Protein AF-A0AAV6LK07-F1 (afdb_monomer_lite)

InterPro domains:
  IPR013219 Small ribosomal subunit protein mS33 [PF08293] (15-91)
  IPR013219 Small ribosomal subunit protein mS33 [PTHR13362] (5-98)

Organism: NCBI:txid479676

pLDDT: mean 84.12, std 15.01, range [47.69, 97.0]

Foldseek 3Di:
DDPVVVVVVVVVVVVVVVVVVVCVVVVNDDDPPPDDDCVVVVPDDDCVVVVVCPDPDDPLVVDPVSVVVVVVVVVVVQVVCVVVVNHDDDVCPDPVNVVLVVVCVVVVDDPVVVPPDDD

Radius of gyration: 37.78 Å; chains: 1; bounding box: 69×50×87 Å

Secondary structure (DSSP, 8-state):
--HHHHHHHHHHHHHHHHHHHHHHHHTPPP-SS----THHHHTSPP-HHHHHTTSPP-GGGT-HHHHHHHHHHHHHHHHHHHHTT-SPPPTT--HHHHHHHHHHHHH---TTTTT----

Sequence (119 aa):
MSIGSLKSLVAEAAIKGVAEARARIFGHVLNPTGERSPHKILRKKLIGEKVAQWYPYDINKDDPLVMAKKEQERLSKLEMLKRRGKGPPKKGQGKRSKHYDLLCLYSGYSSAEVWGDAD

Structure (mmCIF, N/CA/C/O back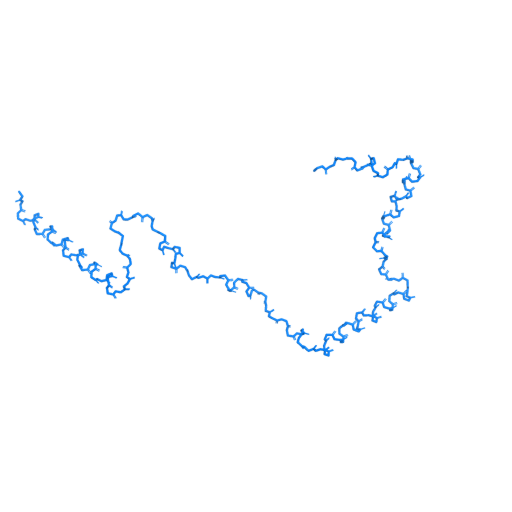bone):
data_AF-A0AAV6LK07-F1
#
_entry.id   AF-A0AAV6LK07-F1
#
loop_
_atom_site.group_PDB
_atom_site.id
_atom_site.type_symbol
_atom_site.label_atom_id
_atom_site.label_alt_id
_atom_site.label_comp_id
_atom_site.label_asym_id
_atom_site.label_entity_id
_atom_site.label_seq_id
_atom_site.pdbx_PDB_ins_code
_atom_site.Cartn_x
_atom_site.Cartn_y
_atom_site.Cartn_z
_atom_site.occupancy
_atom_site.B_iso_or_equiv
_atom_site.auth_seq_id
_atom_site.auth_comp_id
_atom_site.auth_asym_id
_atom_site.auth_atom_id
_atom_site.pdbx_PDB_model_num
ATOM 1 N N . MET A 1 1 ? 40.341 11.383 -43.551 1.00 56.75 1 MET A N 1
ATOM 2 C CA . MET A 1 1 ? 39.554 10.355 -42.831 1.00 56.75 1 MET A CA 1
ATOM 3 C C . MET A 1 1 ? 40.252 9.015 -43.009 1.00 56.75 1 MET A C 1
ATOM 5 O O . MET A 1 1 ? 40.401 8.591 -44.146 1.00 56.75 1 MET A O 1
ATOM 9 N N . SER A 1 2 ? 40.772 8.396 -41.944 1.00 77.06 2 SER A N 1
ATOM 10 C CA . SER A 1 2 ? 41.455 7.097 -42.060 1.00 77.06 2 SER A CA 1
ATOM 11 C C . SER A 1 2 ? 40.434 5.956 -42.146 1.00 77.06 2 SER A C 1
ATOM 13 O O . SER A 1 2 ? 39.348 6.042 -41.573 1.00 77.06 2 SER A O 1
ATOM 15 N N . ILE A 1 3 ? 40.780 4.862 -42.830 1.00 78.94 3 ILE A N 1
ATOM 16 C CA . ILE A 1 3 ? 39.898 3.692 -42.996 1.00 78.94 3 ILE A CA 1
ATOM 17 C C . ILE A 1 3 ? 39.440 3.101 -41.644 1.00 78.94 3 ILE A C 1
ATOM 19 O O . ILE A 1 3 ? 38.358 2.528 -41.544 1.00 78.94 3 ILE A O 1
ATOM 23 N N . GLY A 1 4 ? 40.249 3.262 -40.589 1.00 83.31 4 GLY A N 1
ATOM 24 C CA . GLY A 1 4 ? 39.923 2.825 -39.230 1.00 83.31 4 GLY A CA 1
ATOM 25 C C . GLY A 1 4 ? 38.794 3.639 -38.591 1.00 83.31 4 GLY A C 1
ATOM 26 O O . GLY A 1 4 ? 37.928 3.062 -37.943 1.00 83.31 4 GLY A O 1
ATOM 27 N N . SER A 1 5 ? 38.749 4.951 -38.848 1.00 85.31 5 SER A N 1
ATOM 28 C CA . SER A 1 5 ? 37.689 5.844 -38.353 1.00 85.31 5 SER A CA 1
ATOM 29 C C . SER A 1 5 ? 36.330 5.565 -39.006 1.00 85.31 5 SER A C 1
ATOM 31 O O . SER A 1 5 ? 35.293 5.708 -38.365 1.00 85.31 5 SER A O 1
ATOM 33 N N . LEU A 1 6 ? 36.310 5.108 -40.262 1.00 86.12 6 LEU A N 1
ATOM 34 C CA . LEU A 1 6 ? 35.067 4.689 -40.919 1.00 86.12 6 LEU A CA 1
ATOM 35 C C . LEU A 1 6 ? 34.524 3.381 -40.334 1.00 86.12 6 LEU A C 1
ATOM 37 O O . LEU A 1 6 ? 33.323 3.258 -40.107 1.00 86.12 6 LEU A O 1
ATOM 41 N N . LYS A 1 7 ? 35.404 2.415 -40.038 1.00 90.56 7 LYS A N 1
ATOM 42 C CA . LYS A 1 7 ? 35.007 1.145 -39.412 1.00 90.56 7 LYS A CA 1
ATOM 43 C C . LYS A 1 7 ? 34.396 1.355 -38.024 1.00 90.56 7 LYS A C 1
ATOM 45 O O . LYS A 1 7 ? 33.393 0.717 -37.716 1.00 90.56 7 LYS A O 1
ATOM 50 N N . SER A 1 8 ? 34.955 2.258 -37.213 1.00 90.19 8 SER A N 1
ATOM 51 C CA . SER A 1 8 ? 34.411 2.559 -35.882 1.00 90.19 8 SER A CA 1
ATOM 52 C C . SER A 1 8 ? 33.033 3.222 -35.955 1.00 90.19 8 SER A C 1
ATOM 54 O O . SER A 1 8 ? 32.128 2.811 -35.237 1.00 90.19 8 SER A O 1
ATOM 56 N N . LEU A 1 9 ? 32.832 4.169 -36.878 1.00 90.88 9 LEU A N 1
ATOM 57 C CA . LEU A 1 9 ? 31.535 4.826 -37.078 1.00 90.88 9 LEU A CA 1
ATOM 58 C C . LEU A 1 9 ? 30.432 3.841 -37.495 1.00 90.88 9 LEU A C 1
ATOM 60 O O . LEU A 1 9 ? 29.321 3.893 -36.968 1.00 90.88 9 LEU A O 1
ATOM 64 N N . VAL A 1 10 ? 30.737 2.917 -38.412 1.00 93.50 10 VAL A N 1
ATOM 65 C CA . VAL A 1 10 ? 29.781 1.883 -38.846 1.00 93.50 10 VAL A CA 1
ATOM 66 C C . VAL A 1 10 ? 29.463 0.915 -37.704 1.00 93.50 10 VAL A C 1
ATOM 68 O O . VAL A 1 10 ? 28.302 0.557 -37.510 1.00 93.50 10 VAL A O 1
ATOM 71 N N . ALA A 1 11 ? 30.467 0.527 -36.913 1.00 92.88 11 ALA A N 1
ATOM 72 C CA . ALA A 1 11 ? 30.262 -0.327 -35.746 1.00 92.88 11 ALA A CA 1
ATOM 73 C C . ALA A 1 11 ? 29.365 0.348 -34.691 1.00 92.88 11 ALA A C 1
ATOM 75 O O . ALA A 1 11 ? 28.428 -0.274 -34.190 1.00 92.88 11 ALA A O 1
ATOM 76 N N . GLU A 1 12 ? 29.591 1.630 -34.396 1.00 91.56 12 GLU A N 1
ATOM 77 C CA . GLU A 1 12 ? 28.746 2.402 -33.477 1.00 91.56 12 GLU A CA 1
ATOM 78 C C . GLU A 1 12 ? 27.300 2.520 -33.974 1.00 91.56 12 GLU A C 1
ATOM 80 O O . GLU A 1 12 ? 26.361 2.353 -33.191 1.00 91.56 12 GLU A O 1
ATOM 85 N N . ALA A 1 13 ? 27.103 2.777 -35.270 1.00 92.56 13 ALA A N 1
ATOM 86 C CA . ALA A 1 13 ? 25.775 2.838 -35.875 1.00 92.56 13 ALA A CA 1
ATOM 87 C C . ALA A 1 13 ? 25.044 1.486 -35.793 1.00 92.56 13 ALA A C 1
ATOM 89 O O . ALA A 1 13 ? 23.863 1.447 -35.444 1.00 92.56 13 ALA A O 1
ATOM 90 N N . ALA A 1 14 ? 25.747 0.375 -36.036 1.00 95.12 14 ALA A N 1
ATOM 91 C CA . ALA A 1 14 ? 25.183 -0.967 -35.917 1.00 95.12 14 ALA A CA 1
ATOM 92 C C . ALA A 1 14 ? 24.739 -1.281 -34.476 1.00 95.12 14 ALA A C 1
ATOM 94 O O . ALA A 1 14 ? 23.625 -1.762 -34.265 1.00 95.12 14 ALA A O 1
ATOM 95 N N . ILE A 1 15 ? 25.562 -0.951 -33.473 1.00 93.50 15 ILE A N 1
ATOM 96 C CA . ILE A 1 15 ? 25.228 -1.158 -32.052 1.00 93.50 15 ILE A CA 1
ATOM 97 C C . ILE A 1 15 ? 23.999 -0.330 -31.652 1.00 93.50 15 ILE A C 1
ATOM 99 O O . ILE A 1 15 ? 23.106 -0.846 -30.974 1.00 93.50 15 ILE A O 1
ATOM 103 N N . LYS A 1 16 ? 23.912 0.928 -32.106 1.00 91.69 16 LYS A N 1
ATOM 104 C CA . LYS A 1 16 ? 22.734 1.783 -31.885 1.00 91.69 16 LYS A CA 1
ATOM 105 C C . LYS A 1 16 ? 21.476 1.170 -32.505 1.00 91.69 16 LYS A C 1
ATOM 107 O O . LYS A 1 16 ? 20.471 1.039 -31.812 1.00 91.69 16 LYS A O 1
ATOM 112 N N . GLY A 1 17 ? 21.553 0.700 -33.752 1.00 93.38 17 GLY A N 1
ATOM 113 C CA . GLY A 1 17 ? 20.431 0.053 -34.439 1.00 93.38 17 GLY A CA 1
ATOM 114 C C . GLY A 1 17 ? 19.934 -1.215 -33.734 1.00 93.38 17 GLY A C 1
ATOM 115 O O . GLY A 1 17 ? 18.729 -1.413 -33.585 1.00 93.38 17 GLY A O 1
ATOM 116 N N . VAL A 1 18 ? 20.846 -2.047 -33.221 1.00 94.69 18 VAL A N 1
ATOM 117 C CA . VAL A 1 18 ? 20.487 -3.242 -32.436 1.00 94.69 18 VAL A CA 1
ATOM 118 C C . VAL A 1 18 ? 19.820 -2.859 -31.112 1.00 94.69 18 VAL A C 1
ATOM 120 O O . VAL A 1 18 ? 18.815 -3.462 -30.727 1.00 94.69 18 VAL A O 1
ATOM 123 N N . ALA A 1 19 ? 20.340 -1.844 -30.416 1.00 92.19 19 ALA A N 1
ATOM 124 C CA . ALA A 1 19 ? 19.750 -1.352 -29.174 1.00 92.19 19 ALA A CA 1
ATOM 125 C C . ALA A 1 19 ? 18.339 -0.778 -29.393 1.00 92.19 19 ALA A C 1
ATOM 127 O O . ALA A 1 19 ? 17.441 -1.039 -28.589 1.00 92.19 19 ALA A O 1
ATOM 128 N N . GLU A 1 20 ? 18.123 -0.062 -30.498 1.00 93.88 20 GLU A N 1
ATOM 129 C CA . GLU A 1 20 ? 16.806 0.427 -30.908 1.00 93.88 20 GLU A CA 1
ATOM 130 C C . GLU A 1 20 ? 15.843 -0.714 -31.247 1.00 93.88 20 GLU A C 1
ATOM 132 O O . GLU A 1 20 ? 14.709 -0.718 -30.768 1.00 93.88 20 GLU A O 1
ATOM 137 N N . ALA A 1 21 ? 16.282 -1.706 -32.028 1.00 95.69 21 ALA A N 1
ATOM 138 C CA . ALA A 1 21 ? 15.461 -2.864 -32.374 1.00 95.69 21 ALA A CA 1
ATOM 139 C C . ALA A 1 21 ? 15.035 -3.640 -31.119 1.00 95.69 21 ALA A C 1
ATOM 141 O O . ALA A 1 21 ? 13.855 -3.939 -30.941 1.00 95.69 21 ALA A O 1
ATOM 142 N N . ARG A 1 22 ? 1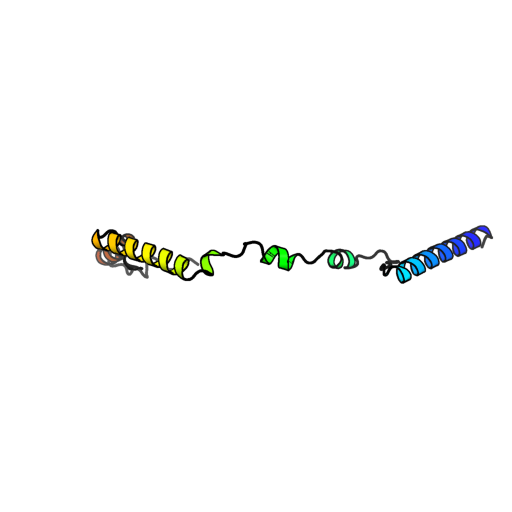5.969 -3.879 -30.190 1.00 95.62 22 ARG A N 1
ATOM 143 C CA . ARG A 1 22 ? 15.681 -4.489 -28.885 1.00 95.62 22 ARG A CA 1
ATOM 144 C C . ARG A 1 22 ? 14.653 -3.675 -28.101 1.00 95.62 22 ARG A C 1
ATOM 146 O O . ARG A 1 22 ? 13.713 -4.240 -27.549 1.00 95.62 22 ARG A O 1
ATOM 153 N N . ALA A 1 23 ? 14.838 -2.360 -28.033 1.00 94.31 23 ALA A N 1
ATOM 154 C CA . ALA A 1 23 ? 13.933 -1.470 -27.321 1.00 94.31 23 ALA A CA 1
ATOM 155 C C . ALA A 1 23 ? 12.508 -1.521 -27.895 1.00 94.31 23 ALA A C 1
ATOM 157 O O . ALA A 1 23 ? 11.552 -1.632 -27.130 1.00 94.31 23 ALA A O 1
ATOM 158 N N . ARG A 1 24 ? 12.378 -1.547 -29.228 1.00 94.31 24 ARG A N 1
ATOM 159 C CA . ARG A 1 24 ? 11.093 -1.688 -29.931 1.00 94.31 24 ARG A CA 1
ATOM 160 C C . ARG A 1 24 ? 10.426 -3.040 -29.677 1.00 94.31 24 ARG A C 1
ATOM 162 O O . ARG A 1 24 ? 9.235 -3.064 -29.397 1.00 94.31 24 ARG A O 1
ATOM 169 N N . ILE A 1 25 ? 11.179 -4.141 -29.731 1.00 97.00 25 ILE A N 1
ATOM 170 C CA . ILE A 1 25 ? 10.640 -5.501 -29.543 1.00 97.00 25 ILE A CA 1
ATOM 171 C C . ILE A 1 25 ? 10.112 -5.703 -28.117 1.00 97.00 25 ILE A C 1
ATOM 173 O O . ILE A 1 25 ? 9.029 -6.247 -27.931 1.00 97.00 25 ILE A O 1
ATOM 177 N N . PHE A 1 26 ? 10.861 -5.259 -27.104 1.00 95.81 26 PHE A N 1
ATOM 178 C CA . PHE A 1 26 ? 10.534 -5.519 -25.695 1.00 95.81 26 PHE A CA 1
ATOM 179 C C . PHE A 1 26 ? 9.851 -4.341 -24.983 1.00 95.81 26 PHE A C 1
ATOM 181 O O . PHE A 1 26 ? 9.685 -4.373 -23.763 1.00 95.81 26 PHE A O 1
ATOM 188 N N . GLY A 1 27 ? 9.488 -3.281 -25.714 1.00 92.19 27 GLY A N 1
ATOM 189 C CA . GLY A 1 27 ? 8.854 -2.092 -25.140 1.00 92.19 27 GLY A CA 1
ATOM 190 C C . GLY A 1 27 ? 9.734 -1.361 -24.119 1.00 92.19 27 GLY A C 1
ATOM 191 O O . GLY A 1 27 ? 9.234 -0.801 -23.143 1.00 92.19 27 GLY A O 1
ATOM 192 N N . HIS A 1 28 ? 11.057 -1.386 -24.293 1.00 92.50 28 HIS A N 1
ATOM 193 C CA . HIS A 1 28 ? 11.961 -0.593 -23.464 1.00 92.50 28 HIS A CA 1
ATOM 194 C C . HIS A 1 28 ? 12.083 0.827 -24.015 1.00 92.50 28 HIS A C 1
ATOM 196 O O . HIS A 1 28 ? 12.228 1.035 -25.213 1.00 92.50 28 HIS A O 1
ATOM 202 N N . VAL A 1 29 ? 12.091 1.818 -23.127 1.00 89.75 29 VAL A N 1
ATOM 203 C CA . VAL A 1 29 ? 12.352 3.210 -23.505 1.00 89.75 29 VAL A CA 1
ATOM 204 C C . VAL A 1 29 ? 13.860 3.450 -23.543 1.00 89.75 29 VAL A C 1
ATOM 206 O O . VAL A 1 29 ? 14.546 3.259 -22.535 1.00 89.75 29 VAL A O 1
ATOM 209 N N . LEU A 1 30 ? 14.367 3.873 -24.702 1.00 91.12 30 LEU A N 1
ATOM 210 C CA . LEU A 1 30 ? 15.759 4.276 -24.904 1.00 91.12 30 LEU A CA 1
ATOM 211 C C . LEU A 1 30 ? 15.921 5.777 -24.606 1.00 91.12 30 LEU A C 1
ATOM 213 O O . LEU A 1 30 ? 15.077 6.575 -25.001 1.00 91.12 30 LEU A O 1
ATOM 217 N N . ASN A 1 31 ? 17.006 6.162 -23.929 1.00 89.25 31 ASN A N 1
ATOM 218 C CA . ASN A 1 31 ? 17.353 7.561 -23.661 1.00 89.25 31 ASN A CA 1
ATOM 219 C C . ASN A 1 31 ? 18.759 7.865 -24.208 1.00 89.25 31 ASN A C 1
ATOM 221 O O . ASN A 1 31 ? 19.736 7.625 -23.497 1.00 89.25 31 ASN A O 1
ATOM 225 N N . PRO A 1 32 ? 18.878 8.352 -25.456 1.00 86.44 32 PRO A N 1
ATOM 226 C CA . PRO A 1 32 ? 20.175 8.616 -26.075 1.00 86.44 32 PRO A CA 1
ATOM 227 C C . PRO A 1 32 ? 20.896 9.830 -25.466 1.00 86.44 32 PRO A C 1
ATOM 229 O O . PRO A 1 32 ? 22.122 9.846 -25.440 1.00 86.44 32 PRO A O 1
ATOM 232 N N . THR A 1 33 ? 20.156 10.815 -24.942 1.00 88.50 33 THR A N 1
ATOM 233 C CA . THR A 1 33 ? 20.705 12.047 -24.340 1.00 88.50 33 THR A CA 1
ATOM 234 C C . THR A 1 33 ? 21.135 11.846 -22.882 1.00 88.50 33 THR A C 1
ATOM 236 O O . THR A 1 33 ? 21.933 12.610 -22.350 1.00 88.50 33 THR A O 1
ATOM 239 N N . GLY A 1 34 ? 20.619 10.812 -22.208 1.00 86.31 34 GLY A N 1
ATOM 240 C CA . GLY A 1 34 ? 20.953 10.506 -20.812 1.00 86.31 34 GLY A CA 1
ATOM 241 C C . GLY A 1 34 ? 20.296 11.432 -19.781 1.00 86.31 34 GLY A C 1
ATOM 242 O O . GLY A 1 34 ? 20.601 11.349 -18.592 1.00 86.31 34 GLY A O 1
ATOM 243 N N . GLU A 1 35 ? 19.364 12.287 -20.203 1.00 91.44 35 GLU A N 1
ATOM 244 C CA . GLU A 1 35 ? 18.670 13.226 -19.320 1.00 91.44 35 GLU A CA 1
ATOM 245 C C . GLU A 1 35 ? 17.736 12.521 -18.325 1.00 91.44 35 GLU A C 1
ATOM 247 O O . GLU A 1 35 ? 17.306 11.378 -18.515 1.00 91.44 35 GLU A O 1
ATOM 252 N N . ARG A 1 36 ? 17.389 13.203 -17.230 1.00 91.62 36 ARG A N 1
ATOM 253 C CA . ARG A 1 36 ? 16.501 12.633 -16.210 1.00 91.62 36 ARG A CA 1
ATOM 254 C C . ARG A 1 36 ? 15.080 12.480 -16.758 1.00 91.62 36 ARG A C 1
ATOM 256 O O . ARG A 1 36 ? 14.339 13.446 -16.866 1.00 91.62 36 ARG A O 1
ATOM 263 N N . SER A 1 37 ? 14.685 11.239 -17.027 1.00 89.69 37 SER A N 1
ATOM 264 C CA . SER A 1 37 ? 13.329 10.874 -17.449 1.00 89.69 37 SER A CA 1
ATOM 265 C C . SER A 1 37 ? 12.451 10.442 -16.258 1.00 89.69 37 SER A C 1
ATOM 267 O O . SER A 1 37 ? 12.948 9.786 -15.332 1.00 89.69 37 SER A O 1
ATOM 269 N N . PRO A 1 38 ? 11.126 10.702 -16.281 1.00 91.69 38 PRO A N 1
ATOM 270 C CA . PRO A 1 38 ? 10.184 10.258 -15.244 1.00 91.69 38 PRO A CA 1
ATOM 271 C C . PRO A 1 38 ? 9.993 8.732 -15.188 1.00 91.69 38 PRO A C 1
ATOM 273 O O . PRO A 1 38 ? 9.295 8.218 -14.312 1.00 91.69 38 PRO A O 1
ATOM 276 N N . HIS A 1 39 ? 10.643 7.971 -16.071 1.00 92.19 39 HIS A N 1
ATOM 277 C CA . HIS A 1 39 ? 10.517 6.519 -16.166 1.00 92.19 39 HIS A CA 1
ATOM 278 C C . HIS A 1 39 ? 10.822 5.778 -14.845 1.00 92.19 39 HIS A C 1
ATOM 280 O O . HIS A 1 39 ? 10.256 4.712 -14.585 1.00 92.19 39 HIS A O 1
ATOM 286 N N . LYS A 1 40 ? 11.684 6.332 -13.976 1.00 91.19 40 LYS A N 1
ATOM 287 C CA . LYS A 1 40 ? 11.951 5.765 -12.638 1.00 91.19 40 LYS A CA 1
ATOM 288 C C . LYS A 1 40 ? 10.741 5.868 -11.708 1.00 91.19 40 LYS A C 1
ATOM 290 O O . LYS A 1 40 ? 10.558 4.993 -10.870 1.00 91.19 40 LYS A O 1
ATOM 295 N N . ILE A 1 41 ? 9.943 6.926 -11.836 1.00 93.44 41 ILE A N 1
ATOM 296 C CA . ILE A 1 41 ? 8.747 7.150 -11.018 1.00 93.44 41 ILE A CA 1
ATOM 297 C C . ILE A 1 41 ? 7.634 6.218 -11.502 1.00 93.44 41 ILE A C 1
ATOM 299 O O . ILE A 1 41 ? 7.073 5.486 -10.697 1.00 93.44 41 ILE A O 1
ATOM 303 N N . LEU A 1 42 ? 7.408 6.159 -12.817 1.00 92.62 42 LEU A N 1
ATOM 304 C CA . LEU A 1 42 ? 6.346 5.350 -13.428 1.00 92.62 42 LEU A CA 1
ATOM 305 C C . LEU A 1 42 ? 6.563 3.831 -13.298 1.00 92.62 42 LEU A C 1
ATOM 307 O O . LEU A 1 42 ? 5.602 3.073 -13.283 1.00 92.62 42 LEU A O 1
ATOM 311 N N . ARG A 1 43 ? 7.815 3.362 -13.173 1.00 92.50 43 ARG A N 1
ATOM 312 C CA . ARG A 1 43 ? 8.121 1.938 -12.915 1.00 92.50 43 ARG A CA 1
ATOM 313 C C . ARG A 1 43 ? 7.772 1.483 -11.499 1.00 92.50 43 ARG A C 1
ATOM 315 O O . ARG A 1 43 ? 7.734 0.279 -11.246 1.00 92.50 43 ARG A O 1
ATOM 322 N N . LYS A 1 44 ? 7.583 2.409 -10.555 1.00 94.88 44 LYS A N 1
ATOM 323 C CA . LYS A 1 44 ? 7.188 2.041 -9.195 1.00 94.88 44 LYS A CA 1
ATOM 324 C C . LYS A 1 44 ? 5.733 1.592 -9.235 1.00 94.88 44 LYS A C 1
ATOM 326 O O . LYS A 1 44 ? 4.875 2.313 -9.730 1.00 94.88 44 LYS A O 1
ATOM 331 N N . LYS A 1 45 ? 5.455 0.406 -8.696 1.00 94.94 45 LYS A N 1
ATOM 332 C CA . LYS A 1 45 ? 4.077 -0.064 -8.522 1.00 94.94 45 LYS A CA 1
ATOM 333 C C . LYS A 1 45 ? 3.332 0.911 -7.609 1.00 94.94 45 LYS A C 1
ATOM 335 O O . LYS A 1 45 ? 3.888 1.342 -6.597 1.00 94.94 45 LYS A O 1
ATOM 340 N N . LEU A 1 46 ? 2.096 1.247 -7.968 1.00 94.38 46 LEU A N 1
ATOM 341 C CA . LEU A 1 46 ? 1.233 2.073 -7.129 1.00 94.38 46 LEU A CA 1
ATOM 342 C C . LEU A 1 46 ? 1.017 1.364 -5.785 1.00 94.38 46 LEU A C 1
ATOM 344 O O . LEU A 1 46 ? 0.685 0.181 -5.745 1.00 94.38 46 LEU A O 1
ATOM 348 N N . ILE A 1 47 ? 1.242 2.084 -4.687 1.00 94.94 47 ILE A N 1
ATOM 349 C CA . ILE A 1 47 ? 1.115 1.555 -3.319 1.00 94.94 47 ILE A CA 1
ATOM 350 C C . ILE A 1 47 ? -0.177 2.003 -2.623 1.00 94.94 47 ILE A C 1
ATOM 352 O O . ILE A 1 47 ? -0.433 1.574 -1.505 1.00 94.94 47 ILE A O 1
ATOM 356 N N . GLY A 1 48 ? -0.985 2.849 -3.273 1.00 95.44 48 GLY A N 1
ATOM 357 C CA . GLY A 1 48 ? -2.134 3.523 -2.660 1.00 95.44 48 GLY A CA 1
ATOM 358 C C . GLY A 1 48 ? -3.139 2.566 -2.024 1.00 95.44 48 GLY A C 1
ATOM 359 O O . GLY A 1 48 ? -3.465 2.728 -0.856 1.00 95.44 48 GLY A O 1
ATOM 360 N N . GLU A 1 49 ? -3.557 1.523 -2.743 1.00 92.31 49 GLU A N 1
ATOM 361 C CA . GLU A 1 49 ? -4.514 0.531 -2.229 1.00 92.31 49 GLU A CA 1
ATOM 362 C C . GLU A 1 49 ? -3.974 -0.218 -1.008 1.00 92.31 49 GLU A C 1
ATOM 364 O O . GLU A 1 49 ? -4.673 -0.366 -0.010 1.00 92.31 49 GLU A O 1
ATOM 369 N N . LYS A 1 50 ? -2.699 -0.622 -1.050 1.00 92.94 50 LYS A N 1
ATOM 370 C CA . LYS A 1 50 ? -2.052 -1.312 0.073 1.00 92.94 50 LYS A CA 1
ATOM 371 C C . LYS A 1 50 ? -1.947 -0.430 1.311 1.00 92.94 50 LYS A C 1
ATOM 373 O O . LYS A 1 50 ? -2.073 -0.925 2.422 1.00 92.94 50 LYS A O 1
ATOM 378 N N . VAL A 1 51 ? -1.696 0.862 1.118 1.00 95.12 51 VAL A N 1
ATOM 379 C CA . VAL A 1 51 ? -1.633 1.836 2.213 1.00 95.12 51 VAL A CA 1
ATOM 380 C C . VAL A 1 51 ? -3.036 2.132 2.752 1.00 95.12 51 VAL A C 1
ATOM 382 O O . VAL A 1 51 ? -3.213 2.223 3.961 1.00 95.12 51 VAL A O 1
ATOM 385 N N . ALA A 1 52 ? -4.043 2.238 1.884 1.00 94.81 52 ALA A N 1
ATOM 386 C CA . ALA A 1 52 ? -5.430 2.464 2.288 1.00 94.81 52 ALA A CA 1
ATOM 387 C C . ALA A 1 52 ? -6.008 1.282 3.087 1.00 94.81 52 ALA A C 1
ATOM 389 O O . ALA A 1 52 ? -6.738 1.487 4.053 1.00 94.81 52 ALA A O 1
ATOM 390 N N . GLN A 1 53 ? -5.635 0.050 2.733 1.00 93.94 53 GLN A N 1
ATOM 391 C CA . GLN A 1 53 ? -6.042 -1.187 3.411 1.00 93.94 53 GLN A CA 1
ATOM 392 C C . GLN A 1 53 ? -5.207 -1.501 4.668 1.00 93.94 53 GLN A C 1
ATOM 394 O O . GLN A 1 53 ? -5.095 -2.658 5.067 1.00 93.94 53 GLN A O 1
ATOM 399 N N . TRP A 1 54 ? -4.606 -0.487 5.302 1.00 95.38 54 TRP A N 1
ATOM 400 C CA . TRP A 1 54 ? -3.763 -0.670 6.487 1.00 95.38 54 TRP A CA 1
ATOM 401 C C . TRP A 1 54 ? -4.496 -1.352 7.650 1.00 95.38 54 TRP A C 1
ATOM 403 O O . TRP A 1 54 ? -3.930 -2.214 8.321 1.00 95.38 54 TRP A O 1
ATOM 413 N N . TYR A 1 55 ? -5.755 -0.975 7.889 1.00 94.44 55 TYR A N 1
ATOM 414 C CA . TYR A 1 55 ? -6.579 -1.606 8.913 1.00 94.44 55 TYR A CA 1
ATOM 415 C C . TYR A 1 55 ? -7.465 -2.691 8.291 1.00 94.44 55 TYR A C 1
ATOM 417 O O . TYR A 1 55 ? -8.167 -2.408 7.316 1.00 94.44 55 TYR A O 1
ATOM 425 N N . PRO A 1 56 ? -7.465 -3.916 8.847 1.00 93.06 56 PRO A N 1
ATOM 426 C CA . PRO A 1 56 ? -8.327 -4.984 8.372 1.00 93.06 56 PRO A CA 1
ATOM 427 C C . PRO A 1 56 ? -9.797 -4.675 8.664 1.00 93.06 56 PRO A C 1
ATOM 429 O O . PRO A 1 56 ? -10.137 -3.873 9.538 1.00 93.06 56 PRO A O 1
ATOM 432 N N . TYR A 1 57 ? -10.673 -5.353 7.930 1.00 92.50 57 TYR A N 1
ATOM 433 C CA . TYR A 1 57 ? -12.110 -5.257 8.127 1.00 92.50 57 TYR A CA 1
ATOM 434 C C . TYR A 1 57 ? -12.534 -5.822 9.494 1.00 92.50 57 TYR A C 1
ATOM 436 O O . TYR A 1 57 ? -12.085 -6.894 9.900 1.00 92.50 57 TYR A O 1
ATOM 444 N N . A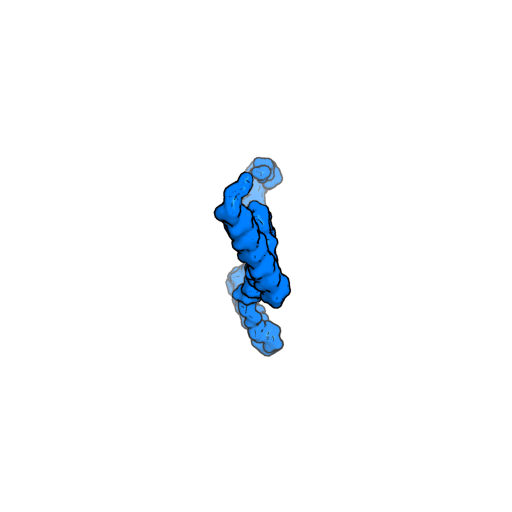SP A 1 58 ? -13.410 -5.103 10.201 1.00 91.06 58 ASP A N 1
ATOM 445 C CA . ASP A 1 58 ? -13.929 -5.521 11.506 1.00 91.06 58 ASP A CA 1
ATOM 446 C C . ASP A 1 58 ? -15.205 -6.354 11.337 1.00 91.06 58 ASP A C 1
ATOM 448 O O . ASP A 1 58 ? -16.301 -5.813 11.199 1.00 91.06 58 ASP A O 1
ATOM 452 N N . ILE A 1 59 ? -15.043 -7.677 11.407 1.00 89.06 59 ILE A N 1
ATOM 453 C CA . ILE A 1 59 ? -16.110 -8.684 11.256 1.00 89.06 59 ILE A CA 1
ATOM 454 C C . ILE A 1 59 ? -17.217 -8.499 12.309 1.00 89.06 59 ILE A C 1
ATOM 456 O O . ILE A 1 59 ? -18.372 -8.853 12.091 1.00 89.06 59 ILE A O 1
ATOM 460 N N . ASN A 1 60 ? -16.905 -7.895 13.463 1.00 87.69 60 ASN A N 1
ATOM 461 C CA . ASN A 1 60 ? -17.886 -7.724 14.536 1.00 87.69 60 ASN A CA 1
ATOM 462 C C . ASN A 1 60 ? -19.020 -6.755 14.183 1.00 87.69 60 ASN A C 1
ATOM 464 O O . ASN A 1 60 ? -19.986 -6.673 14.940 1.00 87.69 60 ASN A O 1
ATOM 468 N N . LYS A 1 61 ? -18.874 -5.983 13.102 1.00 86.69 61 LYS A N 1
ATOM 469 C CA . LYS A 1 61 ? -19.893 -5.043 12.627 1.00 86.69 61 LYS A CA 1
ATOM 470 C C . LYS A 1 61 ? -20.959 -5.711 11.760 1.00 86.69 61 LYS A C 1
ATOM 472 O O . LYS A 1 61 ? -22.013 -5.111 11.583 1.00 86.69 61 LYS A O 1
ATOM 477 N N . ASP A 1 62 ? -20.701 -6.918 11.258 1.00 88.25 62 ASP A N 1
ATOM 478 C CA . ASP A 1 62 ? -21.628 -7.634 10.375 1.00 88.25 62 ASP A CA 1
ATOM 479 C C . ASP A 1 62 ? -22.770 -8.297 11.140 1.00 88.25 62 ASP A C 1
ATOM 481 O O . ASP A 1 62 ? -23.903 -8.326 10.664 1.00 88.25 62 ASP A O 1
ATOM 485 N N . ASP A 1 63 ? -22.477 -8.843 12.324 1.00 91.69 63 ASP A N 1
ATOM 486 C CA . ASP A 1 63 ? -23.460 -9.583 13.110 1.00 91.69 63 ASP A CA 1
ATOM 487 C C . ASP A 1 63 ? -24.309 -8.624 13.972 1.00 91.69 63 ASP A C 1
ATOM 489 O O . ASP A 1 63 ? -23.801 -8.045 14.949 1.00 91.69 63 ASP A O 1
ATOM 493 N N . PRO A 1 64 ? -25.617 -8.471 13.676 1.00 91.19 64 PRO A N 1
ATOM 494 C CA . PRO A 1 64 ? -26.497 -7.604 14.452 1.00 91.19 64 PRO A CA 1
ATOM 495 C C . PRO A 1 64 ? -26.620 -8.046 15.917 1.00 91.19 64 PRO A C 1
ATOM 497 O O . PRO A 1 64 ? -26.830 -7.198 16.787 1.00 91.19 64 PRO A O 1
ATOM 500 N N . LEU A 1 65 ? -26.451 -9.336 16.228 1.00 91.25 65 LEU A N 1
ATOM 501 C CA . LEU A 1 65 ? -26.546 -9.852 17.596 1.00 91.25 65 LEU A CA 1
ATOM 502 C C . LEU A 1 65 ? -25.346 -9.420 18.444 1.00 91.25 65 LEU A C 1
ATOM 504 O O . LEU A 1 65 ? -25.511 -9.005 19.595 1.00 91.25 65 LEU A O 1
ATOM 508 N N . VAL A 1 66 ? -24.138 -9.464 17.875 1.00 90.81 66 VAL A N 1
ATOM 509 C CA . VAL A 1 66 ? -22.907 -9.020 18.553 1.00 90.81 66 VAL A CA 1
ATOM 510 C C . VAL A 1 66 ? -22.942 -7.513 18.799 1.00 90.81 66 VAL A C 1
ATOM 512 O O . VAL A 1 66 ? -22.596 -7.058 19.895 1.00 90.81 66 VAL A O 1
ATOM 515 N N . MET A 1 67 ? -23.406 -6.738 17.817 1.00 90.81 67 MET A N 1
ATOM 516 C CA . MET A 1 67 ? -23.567 -5.288 17.949 1.00 90.81 67 MET A CA 1
ATOM 517 C C . MET A 1 67 ? -24.599 -4.922 19.022 1.00 90.81 67 MET A C 1
ATOM 519 O O . MET A 1 67 ? -24.305 -4.109 19.903 1.00 90.81 67 MET A O 1
ATOM 523 N N . ALA A 1 68 ? -25.768 -5.570 19.007 1.00 91.81 68 ALA A N 1
ATOM 524 C CA . ALA A 1 68 ? -26.818 -5.349 19.999 1.00 91.81 68 ALA A CA 1
ATOM 525 C C . ALA A 1 68 ? -26.356 -5.712 21.419 1.00 91.81 68 ALA A C 1
ATOM 527 O O . ALA A 1 68 ? -26.613 -4.967 22.364 1.00 91.81 68 ALA A O 1
ATOM 528 N N . LYS A 1 69 ? -25.611 -6.814 21.576 1.00 93.94 69 LYS A N 1
ATOM 529 C CA . LYS A 1 69 ? -25.062 -7.232 22.873 1.00 93.94 69 LYS A CA 1
ATOM 530 C C . LYS A 1 69 ? -24.087 -6.202 23.446 1.00 93.94 69 LYS A C 1
ATOM 532 O O . LYS A 1 69 ? -24.231 -5.813 24.604 1.00 93.94 69 LYS A O 1
ATOM 537 N N . LYS A 1 70 ? -23.126 -5.728 22.643 1.00 93.31 70 LYS A N 1
ATOM 538 C CA . LYS A 1 70 ? -22.152 -4.706 23.075 1.00 93.31 70 LYS A CA 1
ATOM 539 C C . LYS A 1 70 ? -22.845 -3.415 23.504 1.00 93.31 70 LYS A C 1
ATOM 541 O O . LYS A 1 70 ? -22.472 -2.821 24.517 1.00 93.31 70 LYS A O 1
ATOM 546 N N . GLU A 1 71 ? -23.865 -2.992 22.762 1.00 94.06 71 GLU A N 1
ATOM 547 C CA . GLU A 1 71 ? -24.631 -1.796 23.113 1.00 94.06 71 GLU A CA 1
ATOM 548 C C . GLU A 1 71 ? -25.446 -1.998 24.398 1.00 94.06 71 GLU A C 1
ATOM 550 O O . GLU A 1 71 ? -25.436 -1.135 25.277 1.00 94.06 71 GLU A O 1
ATOM 555 N N . GLN A 1 72 ? -26.067 -3.165 24.578 1.00 95.44 72 GLN A N 1
ATOM 556 C CA . GLN A 1 72 ? -26.803 -3.493 25.799 1.00 95.44 72 GLN A CA 1
ATOM 557 C C . GLN A 1 72 ? -25.893 -3.519 27.039 1.00 95.44 72 GLN A C 1
ATOM 559 O O . GLN A 1 72 ? -26.257 -3.009 28.101 1.00 95.44 72 GLN A O 1
ATOM 564 N N . GLU A 1 73 ? -24.682 -4.068 26.916 1.00 96.25 73 GLU A N 1
ATOM 565 C CA . GLU A 1 73 ? -23.665 -4.042 27.974 1.00 96.25 73 GLU A CA 1
ATOM 566 C C . GLU A 1 73 ? -23.208 -2.611 28.294 1.00 96.25 73 GLU A C 1
ATOM 568 O O . GLU A 1 73 ? -23.052 -2.239 29.464 1.00 96.25 73 GLU A O 1
ATOM 573 N N . ARG A 1 74 ? -23.039 -1.768 27.267 1.00 95.94 74 ARG A N 1
ATOM 574 C CA . ARG A 1 74 ? -22.707 -0.348 27.436 1.00 95.94 74 ARG A CA 1
ATOM 575 C C . ARG A 1 74 ? -23.804 0.389 28.207 1.00 95.94 74 ARG A C 1
ATOM 577 O O . ARG A 1 74 ? -23.496 1.151 29.130 1.00 95.94 74 ARG A O 1
ATOM 584 N N . LEU A 1 75 ? -25.067 0.160 27.848 1.00 96.31 75 LEU A N 1
ATOM 585 C CA . LEU A 1 75 ? -26.233 0.777 28.481 1.00 96.31 75 LEU A CA 1
ATOM 586 C C . LEU A 1 75 ? -26.401 0.324 29.933 1.00 96.31 75 LEU A C 1
ATOM 588 O O . LEU A 1 75 ? -26.545 1.173 30.814 1.00 96.31 75 LEU A O 1
ATOM 592 N N . SER A 1 76 ? -26.297 -0.978 30.207 1.00 96.06 76 SER A N 1
ATOM 593 C CA . SER A 1 76 ? -26.436 -1.517 31.566 1.00 96.06 76 SER A CA 1
ATOM 594 C C . SER A 1 76 ? -25.337 -1.002 32.503 1.00 96.06 76 SER A C 1
ATOM 596 O O . SER A 1 76 ? -25.613 -0.576 33.628 1.00 96.06 76 SER A O 1
ATOM 598 N N . LYS A 1 77 ? -24.084 -0.928 32.029 1.00 95.81 77 LYS A N 1
ATOM 599 C CA . LYS A 1 77 ? -22.971 -0.332 32.785 1.00 95.81 77 LYS A CA 1
ATOM 600 C C . LYS A 1 77 ? -23.225 1.139 33.103 1.00 95.81 77 LYS A C 1
ATOM 602 O O . LYS A 1 77 ? -22.970 1.589 34.224 1.00 95.81 77 LYS A O 1
ATOM 607 N N . LEU A 1 78 ? -23.723 1.893 32.127 1.00 94.69 78 LEU A N 1
ATOM 608 C CA . LEU A 1 78 ? -24.033 3.309 32.287 1.00 94.69 78 LEU A CA 1
ATOM 609 C C . LEU A 1 78 ? -25.189 3.525 33.272 1.00 94.69 78 LEU A C 1
ATOM 611 O O . LEU A 1 78 ? -25.122 4.435 34.099 1.00 94.69 78 LEU A O 1
ATOM 615 N N . GLU A 1 79 ? -26.208 2.670 33.242 1.00 95.19 79 GLU A N 1
ATOM 616 C CA . GLU A 1 79 ? -27.313 2.688 34.198 1.00 95.19 79 GLU A CA 1
ATOM 617 C C . GLU A 1 79 ? -26.836 2.403 35.629 1.00 95.19 79 GLU A C 1
ATOM 619 O O . GLU A 1 79 ? -27.126 3.176 36.545 1.00 95.19 79 GLU A O 1
ATOM 624 N N . MET A 1 80 ? -26.023 1.360 35.829 1.00 95.81 80 MET A N 1
ATOM 625 C CA . MET A 1 80 ? -25.443 1.052 37.141 1.00 95.81 80 MET A CA 1
ATOM 626 C C . MET A 1 80 ? -24.605 2.213 37.698 1.00 95.81 80 MET A C 1
ATOM 628 O O . MET A 1 80 ? -24.680 2.517 38.890 1.00 95.81 80 MET A O 1
ATOM 632 N N . LEU A 1 81 ? -23.818 2.890 36.853 1.00 94.81 81 LEU A N 1
ATOM 633 C CA . LEU A 1 81 ? -23.028 4.057 37.259 1.00 94.81 81 LEU A CA 1
ATOM 634 C C . LEU A 1 81 ? -23.908 5.251 37.635 1.00 94.81 81 LEU A C 1
ATOM 636 O O . LEU A 1 81 ? -23.625 5.914 38.635 1.00 94.81 81 LEU A O 1
ATOM 640 N N . LYS A 1 82 ? -24.985 5.499 36.880 1.00 93.12 82 LYS A N 1
ATOM 641 C CA . LYS A 1 82 ? -25.972 6.539 37.202 1.00 93.12 82 LYS A CA 1
ATOM 642 C C . LYS A 1 82 ? -26.636 6.283 38.552 1.00 93.12 82 LYS A C 1
ATOM 644 O O . LYS A 1 82 ? -26.679 7.199 39.366 1.00 93.12 82 LYS A O 1
ATOM 649 N N . ARG A 1 83 ? -27.053 5.041 38.833 1.00 94.44 83 ARG A N 1
ATOM 650 C CA . ARG A 1 83 ? -27.642 4.656 40.132 1.00 94.44 83 ARG A CA 1
ATOM 651 C C . ARG A 1 83 ? -26.699 4.924 41.308 1.00 94.44 83 ARG A C 1
ATOM 653 O O . ARG A 1 83 ? -27.141 5.314 42.377 1.00 94.44 83 ARG A O 1
ATOM 660 N N . ARG A 1 84 ? -25.390 4.756 41.104 1.00 94.38 84 ARG A N 1
ATOM 661 C CA . ARG A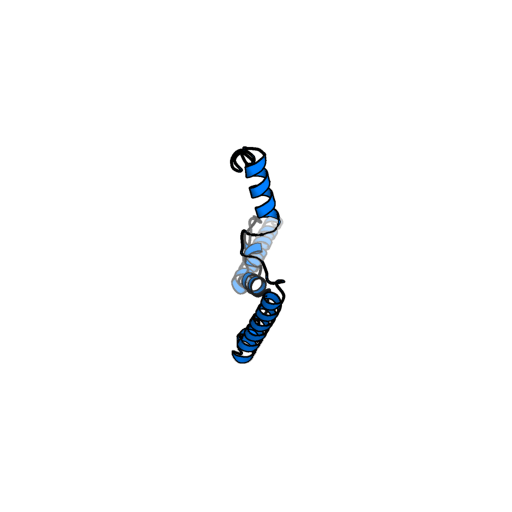 1 84 ? -24.354 5.013 42.121 1.00 94.38 84 ARG A CA 1
ATOM 662 C C . ARG A 1 84 ? -23.934 6.486 42.229 1.00 94.38 84 ARG A C 1
ATOM 664 O O . ARG A 1 84 ? -23.014 6.779 42.985 1.00 94.38 84 ARG A O 1
ATOM 671 N N . GLY A 1 85 ? -24.498 7.392 41.423 1.00 90.56 85 GLY A N 1
ATOM 672 C CA . GLY A 1 85 ? -24.042 8.787 41.334 1.00 90.56 85 GLY A CA 1
ATOM 673 C C . GLY A 1 85 ? -22.633 8.951 40.741 1.00 90.56 85 GLY A C 1
ATOM 674 O O . GLY A 1 85 ? -22.054 10.031 40.802 1.00 90.56 85 GLY A O 1
ATOM 675 N N . LYS A 1 86 ? -22.075 7.885 40.151 1.00 91.44 86 LYS A N 1
ATOM 676 C CA . LYS A 1 86 ? -20.750 7.851 39.501 1.00 91.44 86 LYS A CA 1
ATOM 677 C C . LYS A 1 86 ? -20.857 7.941 37.977 1.00 91.44 86 LYS A C 1
ATOM 679 O O . LYS A 1 86 ? -19.924 7.580 37.261 1.00 91.44 86 LYS A O 1
ATOM 684 N N . GLY A 1 87 ? -22.015 8.360 37.474 1.00 90.06 87 GLY A N 1
ATOM 685 C CA . GLY A 1 87 ? -22.213 8.613 36.056 1.00 90.06 87 GLY A CA 1
ATOM 686 C C . GLY A 1 87 ? -21.333 9.772 35.579 1.00 90.06 87 GLY A C 1
ATOM 687 O O . GLY A 1 87 ? -21.003 10.660 36.370 1.00 90.06 87 GLY A O 1
ATOM 688 N N . PRO A 1 88 ? -20.949 9.789 34.293 1.00 90.19 88 PRO A N 1
ATOM 689 C CA . PRO A 1 88 ? -20.265 10.941 33.728 1.00 90.19 88 PRO A CA 1
ATOM 690 C C . PRO A 1 88 ? -21.145 12.196 33.901 1.00 90.19 88 PRO A C 1
ATOM 692 O O . PRO A 1 88 ? -22.351 12.128 33.639 1.00 90.19 88 PRO A O 1
ATOM 695 N N . PRO A 1 89 ? -20.583 13.330 34.360 1.00 88.75 89 PRO A N 1
ATOM 696 C CA . PRO A 1 89 ? -21.335 14.570 34.498 1.00 88.75 89 PRO A CA 1
ATOM 697 C C . PRO A 1 89 ? -21.781 15.078 33.125 1.00 88.75 89 PRO A C 1
ATOM 699 O O . PRO A 1 89 ? -21.217 14.717 32.088 1.00 88.75 89 PRO A O 1
ATOM 702 N N . LYS A 1 90 ? -22.777 15.966 33.111 1.00 88.38 90 LYS A N 1
ATOM 703 C CA . LYS A 1 90 ? -23.191 16.641 31.881 1.00 88.38 90 LYS A CA 1
ATOM 704 C C . LYS A 1 90 ? -21.995 17.401 31.295 1.00 88.38 90 LYS A C 1
ATOM 706 O O . LYS A 1 90 ? -21.261 18.069 32.025 1.00 88.38 90 LYS A O 1
ATOM 711 N N . LYS A 1 91 ? -21.791 17.293 29.978 1.00 85.12 91 LYS A N 1
ATOM 712 C CA . LYS A 1 91 ? -20.753 18.042 29.252 1.00 85.12 91 LYS A CA 1
ATOM 713 C C . LYS A 1 91 ? -20.853 19.531 29.621 1.00 85.12 91 LYS A C 1
ATOM 715 O O . LYS A 1 91 ? -21.950 20.081 29.621 1.00 85.12 91 LYS A O 1
ATOM 720 N N . GLY A 1 92 ? -19.732 20.147 29.995 1.00 80.31 92 GLY A N 1
ATOM 721 C CA . GLY A 1 92 ? -19.683 21.536 30.480 1.00 80.31 92 GLY A CA 1
ATOM 722 C C . GLY A 1 92 ? -19.929 21.724 31.984 1.00 80.31 92 GLY A C 1
ATOM 723 O O . GLY A 1 92 ? -19.642 22.791 32.505 1.00 80.31 92 GLY A O 1
ATOM 724 N N . GLN A 1 93 ? -20.364 20.700 32.726 1.00 80.38 93 GLN A N 1
ATOM 725 C CA . GLN A 1 93 ? -20.570 20.756 34.188 1.00 80.38 93 GLN A CA 1
ATOM 726 C C . GLN A 1 93 ? -19.508 19.958 34.959 1.00 80.38 93 GLN A C 1
ATOM 728 O O . GLN A 1 93 ? -19.777 19.357 36.005 1.00 80.38 93 GLN A O 1
ATOM 733 N N . GLY A 1 94 ? -18.293 19.905 34.412 1.00 81.12 94 GLY A N 1
ATOM 734 C CA . GLY A 1 94 ? -17.160 19.283 35.081 1.00 81.12 94 GLY A CA 1
ATOM 735 C C . GLY A 1 94 ? -16.816 20.006 36.384 1.00 81.12 94 GLY A C 1
ATOM 736 O O . GLY A 1 94 ? -17.146 21.171 36.585 1.00 81.12 94 GLY A O 1
ATOM 737 N N . LYS A 1 95 ? -16.094 19.330 37.279 1.00 77.44 95 LYS A N 1
ATOM 738 C CA . LYS A 1 95 ? -15.652 19.945 38.543 1.00 77.44 95 LYS A CA 1
ATOM 739 C C . LYS A 1 95 ? -14.854 21.242 38.322 1.00 77.44 95 LYS A C 1
ATOM 741 O O . LYS A 1 95 ? -14.982 22.163 39.115 1.00 77.44 95 LYS A O 1
ATOM 746 N N . ARG A 1 96 ? -14.080 21.318 37.229 1.00 75.94 96 ARG A N 1
ATOM 747 C CA . ARG A 1 96 ? -13.309 22.512 36.851 1.00 75.94 96 ARG A CA 1
ATOM 748 C C . ARG A 1 96 ? -14.168 23.669 36.337 1.00 75.94 96 ARG A C 1
ATOM 750 O O . ARG A 1 96 ? -13.883 24.788 36.719 1.00 75.94 96 ARG A O 1
ATOM 757 N N . SER A 1 97 ? -15.214 23.445 35.538 1.00 70.69 97 SER A N 1
ATOM 758 C CA . SER A 1 97 ? -16.030 24.567 35.035 1.00 70.69 97 SER A CA 1
ATOM 759 C C . SER A 1 97 ? -16.746 25.306 36.165 1.00 70.69 97 SER A C 1
ATOM 761 O O . SER A 1 97 ? -16.732 26.528 36.197 1.00 70.69 97 SER A O 1
ATOM 763 N N . LYS A 1 98 ? -17.223 24.572 37.177 1.00 65.75 98 LYS A N 1
ATOM 764 C CA . LYS A 1 98 ? -17.810 25.167 38.390 1.00 65.75 98 LYS A CA 1
ATOM 765 C C . LYS A 1 98 ? -16.831 26.029 39.194 1.00 65.75 98 LYS A C 1
ATOM 767 O O . LYS A 1 98 ? -17.256 26.949 39.878 1.00 65.75 98 LYS A O 1
ATOM 772 N N . HIS A 1 99 ? -15.538 25.705 39.152 1.00 63.56 99 HIS A N 1
ATOM 773 C CA . HIS A 1 99 ? -14.502 26.453 39.865 1.00 63.56 99 HIS A CA 1
ATOM 774 C C . HIS A 1 99 ? -14.261 27.829 39.230 1.00 63.56 99 HIS A C 1
ATOM 776 O O . H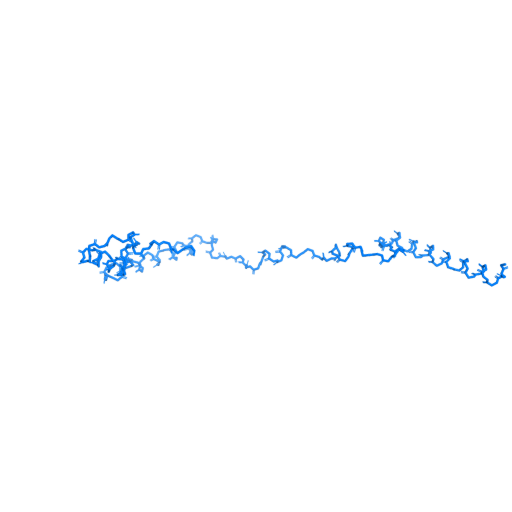IS A 1 99 ? -14.101 28.808 39.951 1.00 63.56 99 HIS A O 1
ATOM 782 N N . TYR A 1 100 ? -14.283 27.915 37.896 1.00 60.84 100 TYR A N 1
ATOM 783 C CA . TYR A 1 100 ? -14.160 29.192 37.190 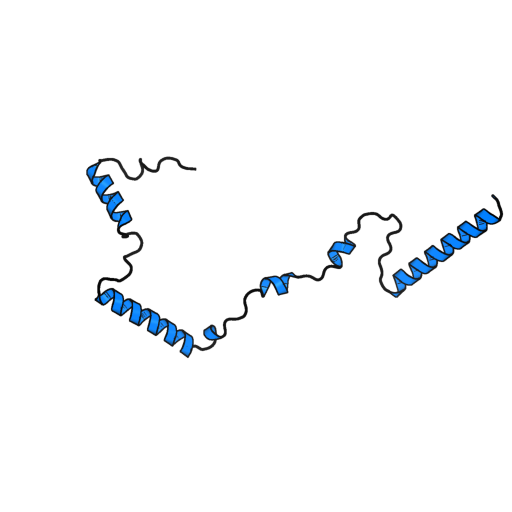1.00 60.84 100 TYR A CA 1
ATOM 784 C C . TYR A 1 100 ? -15.410 30.072 37.367 1.00 60.84 100 TYR A C 1
ATOM 786 O O . TYR A 1 100 ? -15.254 31.264 37.610 1.00 60.84 100 TYR A O 1
ATOM 794 N N . ASP A 1 101 ? -16.619 29.493 37.376 1.00 58.62 101 ASP A N 1
ATOM 795 C CA . ASP A 1 101 ? -17.859 30.237 37.673 1.00 58.62 101 ASP A CA 1
ATOM 796 C C . ASP A 1 101 ? -17.845 30.850 39.085 1.00 58.62 101 ASP A C 1
ATOM 798 O O . ASP A 1 101 ? -18.219 32.006 39.272 1.00 58.62 101 ASP A O 1
ATOM 802 N N . LEU A 1 102 ? -17.385 30.095 40.093 1.00 58.19 102 LEU A N 1
ATOM 803 C CA . LEU A 1 102 ? -17.336 30.584 41.475 1.00 58.19 102 LEU A CA 1
ATOM 804 C C . LEU A 1 102 ? -16.290 31.688 41.671 1.00 58.19 102 LEU A C 1
ATOM 806 O O . LEU A 1 102 ? -16.547 32.634 42.407 1.00 58.19 102 LEU A O 1
ATOM 810 N N . LEU A 1 103 ? -15.129 31.582 41.016 1.00 56.69 103 LEU A N 1
ATOM 811 C CA . LEU A 1 103 ? -14.101 32.627 41.042 1.00 56.69 103 LEU A CA 1
ATOM 812 C C . LEU A 1 103 ? -14.575 33.907 40.352 1.00 56.69 103 LEU A C 1
ATOM 814 O O . LEU A 1 103 ? -14.367 34.984 40.895 1.00 56.69 103 LEU A O 1
ATOM 818 N N . CYS A 1 104 ? -15.259 33.785 39.214 1.00 55.91 104 CYS A N 1
ATOM 819 C CA . CYS A 1 104 ? -15.840 34.908 38.476 1.00 55.91 104 CYS A CA 1
ATOM 820 C C . CYS A 1 104 ? -16.883 35.668 39.324 1.00 55.91 104 CYS A C 1
ATOM 822 O O . CYS A 1 104 ? -16.901 36.897 39.350 1.00 55.91 104 CYS A O 1
ATOM 824 N N . LEU A 1 105 ? -17.687 34.940 40.111 1.00 56.84 105 LEU A N 1
ATOM 825 C CA . LEU A 1 105 ? -18.640 35.525 41.061 1.00 56.84 105 LEU A CA 1
ATOM 826 C C . LEU A 1 105 ? -17.974 36.184 42.284 1.00 56.84 105 LEU A C 1
ATOM 828 O O . LEU A 1 105 ? -18.559 37.095 42.863 1.00 56.84 105 LEU A O 1
ATOM 832 N N . TYR A 1 106 ? -16.781 35.736 42.693 1.00 56.69 106 TYR A N 1
ATOM 833 C CA . TYR A 1 106 ? -16.097 36.230 43.898 1.00 56.69 106 TYR A CA 1
ATOM 834 C C . TYR A 1 106 ? -15.087 37.355 43.623 1.00 56.69 106 TYR A C 1
ATOM 836 O O . TYR A 1 106 ? -14.805 38.145 44.520 1.00 56.69 106 TYR A O 1
ATOM 844 N N . SER A 1 107 ? -14.532 37.440 42.409 1.00 58.06 107 SER A N 1
ATOM 845 C CA . SER A 1 107 ? -13.544 38.461 42.030 1.00 58.06 107 SER A CA 1
ATOM 846 C C . SER A 1 107 ? -14.118 39.619 41.211 1.00 58.06 107 SER A C 1
ATOM 848 O O . SER A 1 107 ? -13.404 40.591 40.983 1.00 58.06 107 SER A O 1
ATOM 850 N N . GLY A 1 108 ? -15.375 39.540 40.755 1.00 56.72 108 GLY A N 1
ATOM 851 C CA . GLY A 1 108 ? -16.011 40.588 39.947 1.00 56.72 108 GLY A CA 1
ATOM 852 C C . GLY A 1 108 ? -15.424 40.765 38.539 1.00 56.72 108 GLY A C 1
ATOM 853 O O . GLY A 1 108 ? -15.870 41.647 37.814 1.00 56.72 108 GLY A O 1
ATOM 854 N N . TYR A 1 109 ? -14.461 39.931 38.136 1.00 55.97 109 TYR A N 1
ATOM 855 C CA . TYR A 1 109 ? -13.895 39.922 36.789 1.00 55.97 109 TYR A CA 1
ATOM 856 C C . TYR A 1 109 ? -14.659 38.939 35.909 1.00 55.97 109 TYR A C 1
ATOM 858 O O . TYR A 1 109 ? -14.739 37.752 36.228 1.00 55.97 109 TYR A O 1
ATOM 866 N N . SER A 1 110 ? -15.198 39.424 34.789 1.00 52.44 110 SER A N 1
ATOM 867 C CA . SER A 1 110 ? -15.857 38.598 33.776 1.00 52.44 110 SER A CA 1
ATOM 868 C C . SER A 1 110 ? -14.878 37.561 33.221 1.00 52.44 110 SER A C 1
ATOM 870 O O . SER A 1 110 ? -13.741 37.883 32.883 1.00 52.44 110 SER A O 1
ATOM 872 N N . SER A 1 111 ? -15.312 36.307 33.063 1.00 51.53 111 SER A N 1
ATOM 873 C CA . SER A 1 111 ? -14.471 35.230 32.518 1.00 51.53 111 SER A CA 1
ATOM 874 C C . SER A 1 111 ? -13.969 35.511 31.087 1.00 51.53 111 SER A C 1
ATOM 876 O O . SER A 1 111 ? -13.055 34.825 30.629 1.00 51.53 111 SER A O 1
ATOM 878 N N . ALA A 1 112 ? -14.547 36.506 30.401 1.00 54.72 112 ALA A N 1
ATOM 879 C CA . ALA A 1 112 ? -14.102 37.019 29.105 1.00 54.72 112 ALA A CA 1
ATOM 880 C C . ALA A 1 112 ? -12.854 37.924 29.189 1.00 54.72 112 ALA A C 1
ATOM 882 O O . ALA A 1 112 ? -12.130 38.033 28.210 1.00 54.72 112 ALA A O 1
ATOM 883 N N . GLU A 1 113 ? -12.570 38.538 30.341 1.00 52.56 113 GLU A N 1
ATOM 884 C CA . GLU A 1 113 ? -11.430 39.456 30.521 1.00 52.56 113 GLU A CA 1
ATOM 885 C C . GLU A 1 113 ? -10.123 38.719 30.861 1.00 52.56 113 GLU A C 1
ATOM 887 O O . GLU A 1 113 ? -9.037 39.251 30.663 1.00 52.56 113 GLU A O 1
ATOM 892 N N . VAL A 1 114 ? -10.209 37.471 31.337 1.00 52.47 114 VAL A N 1
ATOM 893 C CA . VAL A 1 114 ? -9.042 36.637 31.700 1.00 52.47 114 VAL A CA 1
ATOM 894 C C . VAL A 1 114 ? -8.513 35.814 30.512 1.00 52.47 114 VAL A C 1
ATOM 896 O O . VAL A 1 114 ? -7.394 35.314 30.561 1.00 52.47 114 VAL A O 1
ATOM 899 N N . TRP A 1 115 ? -9.292 35.695 29.432 1.00 50.53 115 TRP A N 1
ATOM 900 C CA . TRP A 1 115 ? -8.904 35.018 28.184 1.00 50.53 115 TRP A CA 1
ATOM 901 C C . TRP A 1 115 ? -8.885 35.980 26.986 1.00 50.53 115 TRP A C 1
ATOM 903 O O . TRP A 1 115 ? -9.183 35.578 25.863 1.00 50.53 115 TRP A O 1
ATOM 913 N N . GLY A 1 116 ? -8.550 37.250 27.229 1.00 49.06 116 GLY A N 1
ATOM 914 C CA . GLY A 1 116 ? -8.113 38.145 26.164 1.00 49.06 116 GLY A CA 1
ATOM 915 C C . GLY A 1 116 ? -6.774 37.662 25.607 1.00 49.06 116 GLY A C 1
ATOM 916 O O . GLY A 1 116 ? -5.808 37.539 26.355 1.00 49.06 116 GLY A O 1
ATOM 917 N N . ASP A 1 117 ? -6.767 37.380 24.308 1.00 48.59 117 ASP A N 1
ATOM 918 C CA . ASP A 1 117 ? -5.594 37.330 23.434 1.00 48.59 117 ASP A CA 1
ATOM 919 C C . ASP A 1 117 ? -4.518 36.284 23.778 1.00 48.59 117 ASP A C 1
ATOM 921 O O . ASP A 1 117 ? -3.451 36.572 24.319 1.00 48.59 117 ASP A O 1
ATOM 925 N N . ALA A 1 118 ? -4.770 35.045 23.358 1.00 48.47 118 ALA A N 1
ATOM 926 C CA . ALA A 1 118 ? -3.701 34.121 22.993 1.00 48.47 118 ALA A CA 1
ATOM 927 C C . ALA A 1 118 ? -4.016 33.550 21.604 1.00 48.47 118 ALA A C 1
ATOM 929 O O . ALA A 1 118 ? -4.713 32.538 21.489 1.00 48.47 118 ALA A O 1
ATOM 930 N N . ASP A 1 119 ? -3.551 34.273 20.582 1.00 47.69 119 ASP A N 1
ATOM 931 C CA . ASP A 1 119 ? -3.337 33.754 19.225 1.00 47.69 119 ASP A CA 1
ATOM 932 C C . ASP A 1 119 ? -2.339 32.579 19.227 1.00 47.69 119 ASP A C 1
ATOM 934 O O . ASP A 1 119 ? -1.372 32.607 20.029 1.00 47.69 119 ASP A O 1
#